Protein AF-W2H546-F1 (afdb_monomer_lite)

Secondary structure (DSSP, 8-state):
----EEETTTTTGGGGT--S--EEE-S--HHHHHHHHHHTT-SEE-TTS-EE----

Structure (mmCIF, N/CA/C/O backbone):
data_AF-W2H546-F1
#
_entry.id   AF-W2H546-F1
#
loop_
_atom_site.group_PDB
_atom_site.id
_atom_site.type_symbol
_atom_site.label_atom_id
_atom_site.label_alt_id
_atom_site.label_comp_id
_atom_site.label_asym_id
_atom_site.label_entity_id
_atom_site.label_seq_id
_atom_site.pdbx_PDB_ins_code
_atom_site.Cartn_x
_atom_site.Cartn_y
_atom_site.Cartn_z
_atom_site.occupancy
_atom_site.B_iso_or_equiv
_atom_site.auth_seq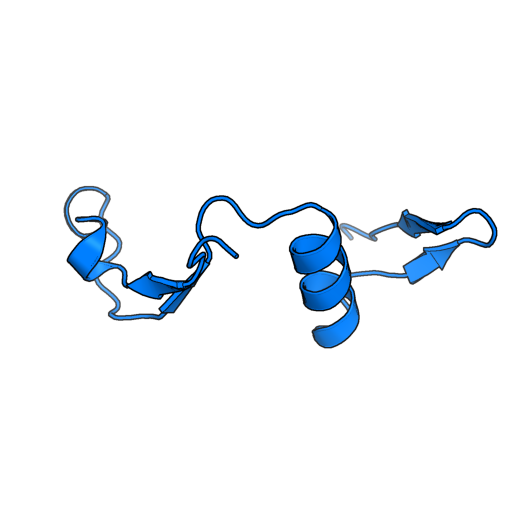_id
_atom_site.auth_comp_id
_atom_site.auth_asym_id
_atom_site.auth_atom_id
_atom_site.pdbx_PDB_model_num
ATOM 1 N N . MET A 1 1 ? 8.453 14.607 9.045 1.00 55.25 1 MET A N 1
ATOM 2 C CA . MET A 1 1 ? 7.839 13.642 8.107 1.00 55.25 1 MET A CA 1
ATOM 3 C C . MET A 1 1 ? 6.438 13.350 8.612 1.00 55.25 1 MET A C 1
ATOM 5 O O . MET A 1 1 ? 6.283 13.281 9.826 1.00 55.25 1 MET A O 1
ATOM 9 N N . ALA A 1 2 ? 5.429 13.296 7.741 1.00 66.56 2 ALA A N 1
ATOM 10 C CA . ALA A 1 2 ? 4.065 13.000 8.176 1.00 66.56 2 ALA A CA 1
ATOM 11 C C . ALA A 1 2 ? 3.989 11.563 8.724 1.00 66.56 2 ALA A C 1
ATOM 13 O O . ALA A 1 2 ? 4.711 10.676 8.270 1.00 66.56 2 ALA A O 1
ATOM 14 N N . GLN A 1 3 ? 3.164 11.350 9.747 1.00 81.12 3 GLN A N 1
ATOM 15 C CA . GLN A 1 3 ? 2.932 10.024 10.307 1.00 81.12 3 GLN A CA 1
ATOM 16 C C . GLN A 1 3 ? 1.904 9.303 9.429 1.00 81.12 3 GLN A C 1
ATOM 18 O O . GLN A 1 3 ? 0.749 9.711 9.376 1.00 81.12 3 GLN A O 1
ATOM 23 N N . HIS A 1 4 ? 2.338 8.252 8.732 1.00 91.56 4 HIS A N 1
ATOM 24 C CA . HIS A 1 4 ? 1.497 7.474 7.812 1.00 91.56 4 HIS A CA 1
ATOM 25 C C . HIS A 1 4 ? 0.962 6.176 8.425 1.00 91.56 4 HIS A C 1
ATOM 27 O O . HIS A 1 4 ? 0.294 5.403 7.749 1.00 91.56 4 HIS A O 1
ATOM 33 N N . GLU A 1 5 ? 1.255 5.922 9.700 1.00 94.88 5 GLU A N 1
ATOM 34 C CA . GLU A 1 5 ? 0.750 4.763 10.431 1.00 94.88 5 GLU A CA 1
ATOM 35 C C . GLU A 1 5 ? -0.392 5.181 11.358 1.00 94.88 5 GLU A C 1
ATOM 37 O O . GLU A 1 5 ? -0.269 6.133 12.128 1.00 94.88 5 GLU A O 1
ATOM 42 N N . THR A 1 6 ? -1.493 4.445 11.294 1.00 95.31 6 THR A N 1
ATOM 43 C CA . THR A 1 6 ? -2.688 4.614 12.121 1.00 95.31 6 THR A CA 1
ATOM 44 C C . THR A 1 6 ? -3.302 3.240 12.420 1.00 95.31 6 THR A C 1
ATOM 46 O O . THR A 1 6 ? -2.664 2.205 12.210 1.00 95.31 6 THR A O 1
ATOM 49 N N . THR A 1 7 ? -4.521 3.193 12.948 1.00 96.62 7 THR A N 1
ATOM 50 C CA . THR A 1 7 ? -5.250 1.951 13.236 1.00 96.62 7 THR A CA 1
ATOM 51 C C . THR A 1 7 ? -6.618 1.952 12.570 1.00 96.62 7 THR A C 1
ATOM 53 O O . THR A 1 7 ? -7.168 3.007 12.249 1.00 96.62 7 THR A O 1
ATOM 56 N N . THR A 1 8 ? -7.198 0.765 12.397 1.00 96.25 8 THR A N 1
ATOM 57 C CA . THR A 1 8 ? -8.575 0.615 11.897 1.00 96.25 8 THR A CA 1
ATOM 58 C C . THR A 1 8 ? -9.583 1.380 12.759 1.00 96.25 8 THR A C 1
ATOM 60 O O . THR A 1 8 ? -10.470 2.039 12.221 1.00 96.25 8 THR A O 1
ATOM 63 N N . ALA A 1 9 ? -9.395 1.377 14.084 1.00 95.25 9 ALA A N 1
ATOM 64 C CA . ALA A 1 9 ? -10.227 2.118 15.030 1.00 95.25 9 ALA A CA 1
ATOM 65 C C . ALA A 1 9 ? -10.102 3.643 14.869 1.00 95.25 9 ALA A C 1
ATOM 67 O O . ALA A 1 9 ? -11.111 4.341 14.863 1.00 95.25 9 ALA A O 1
ATOM 68 N N . ALA A 1 10 ? -8.883 4.167 14.694 1.00 95.19 10 ALA A N 1
ATOM 69 C CA . ALA A 1 10 ? -8.652 5.605 14.531 1.00 95.19 10 ALA A CA 1
ATOM 70 C C . ALA A 1 10 ? -9.243 6.170 13.226 1.00 95.19 10 ALA A C 1
ATOM 72 O O . ALA A 1 10 ? -9.522 7.363 13.149 1.00 95.19 10 ALA A O 1
ATOM 73 N N . LEU A 1 11 ? -9.437 5.319 12.214 1.00 94.81 11 LEU A N 1
ATOM 74 C CA . LEU A 1 11 ? -10.065 5.669 10.938 1.00 94.81 11 LEU A CA 1
ATOM 75 C C . LEU A 1 11 ? -11.553 5.294 10.852 1.00 94.81 11 LEU A C 1
ATOM 77 O O . LEU A 1 11 ? -12.159 5.504 9.807 1.00 94.81 11 LEU A O 1
ATOM 81 N N . GLY A 1 12 ? -12.143 4.717 11.904 1.00 95.38 12 GLY A N 1
ATOM 82 C CA . GLY A 1 12 ? -13.555 4.321 11.894 1.00 95.38 12 GLY A CA 1
ATOM 83 C C . GLY A 1 12 ? -13.894 3.209 10.893 1.00 95.38 12 GLY A C 1
ATOM 84 O O . GLY A 1 12 ? -15.040 3.096 10.470 1.00 95.38 12 GLY A O 1
ATOM 85 N N . LEU A 1 13 ? -12.934 2.354 10.512 1.00 96.56 13 LEU A N 1
ATOM 86 C CA . LEU A 1 13 ? -13.149 1.349 9.454 1.00 96.56 13 LEU A CA 1
ATOM 87 C C . LEU A 1 13 ? -14.155 0.246 9.829 1.00 96.56 13 LEU A C 1
ATOM 89 O O . LEU A 1 13 ? -14.615 -0.487 8.952 1.00 96.56 13 LEU A O 1
ATOM 93 N N . GLY A 1 14 ? -14.554 0.164 11.101 1.00 95.75 14 GLY A N 1
ATOM 94 C CA . GLY A 1 14 ? -15.661 -0.686 11.541 1.00 95.75 14 GLY A CA 1
ATOM 95 C C . GLY A 1 14 ? -16.996 -0.321 10.881 1.00 95.75 14 GLY A C 1
ATOM 96 O O . GLY A 1 14 ? -17.794 -1.210 10.605 1.00 95.75 14 GLY A O 1
ATOM 97 N N . GLU A 1 15 ? -17.212 0.950 10.524 1.00 96.50 15 GLU A N 1
ATOM 98 C CA . GLU A 1 15 ? -18.408 1.389 9.783 1.00 96.50 15 GLU A CA 1
ATOM 99 C C . GLU A 1 15 ? -18.463 0.815 8.356 1.00 96.50 15 GLU A C 1
ATOM 101 O O . GLU A 1 15 ? -19.530 0.738 7.751 1.00 96.50 15 GLU A O 1
ATOM 106 N N . LEU A 1 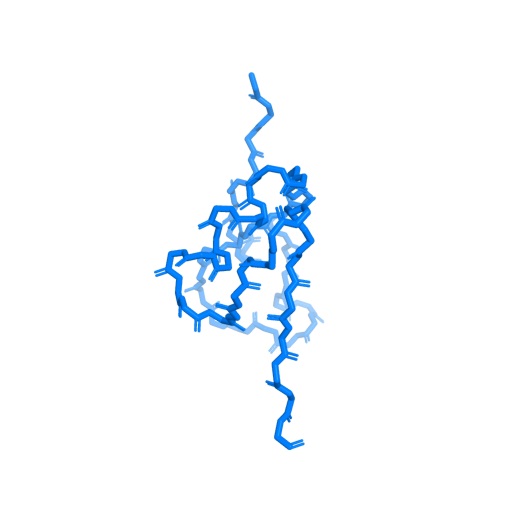16 ? -17.317 0.367 7.832 1.00 96.50 16 LEU A N 1
ATOM 107 C CA . LEU A 1 16 ? -17.178 -0.285 6.529 1.00 96.50 16 LEU A CA 1
ATOM 108 C C . LEU A 1 16 ? -17.126 -1.819 6.644 1.00 96.50 16 LEU A C 1
ATOM 110 O O . LEU A 1 16 ? -16.860 -2.500 5.655 1.00 96.50 16 LEU A O 1
ATOM 114 N N . GLY A 1 17 ? -17.353 -2.367 7.842 1.00 95.94 17 GLY A N 1
ATOM 115 C CA . GLY A 1 17 ? -17.311 -3.806 8.111 1.00 95.94 17 GLY A CA 1
ATOM 116 C C . GLY A 1 17 ? -15.910 -4.377 8.354 1.00 95.94 17 GLY A C 1
ATOM 117 O O . GLY A 1 17 ? -15.747 -5.595 8.374 1.00 95.94 17 GLY A O 1
ATOM 118 N N . ILE A 1 18 ? -14.885 -3.536 8.548 1.00 95.19 18 ILE A N 1
ATOM 119 C CA . ILE A 1 18 ? -13.542 -3.991 8.936 1.00 95.19 18 ILE A CA 1
ATOM 120 C C . ILE A 1 18 ? -13.453 -3.998 10.463 1.00 95.19 18 ILE A C 1
ATOM 122 O O . ILE A 1 18 ? -13.113 -2.999 11.095 1.00 95.19 18 ILE A O 1
ATOM 126 N N . GLU A 1 19 ? -13.768 -5.145 11.057 1.00 93.31 19 GLU A N 1
ATOM 127 C CA . GLU A 1 19 ? -13.848 -5.300 12.516 1.00 93.31 19 GLU A CA 1
ATOM 128 C C . GLU A 1 19 ? -12.500 -5.648 13.163 1.00 93.31 19 GLU A C 1
ATOM 130 O O . GLU A 1 19 ? -12.277 -5.383 14.347 1.00 93.31 19 GLU A O 1
ATOM 135 N N . ASN A 1 20 ? -11.564 -6.208 12.391 1.00 94.81 20 ASN A N 1
ATOM 136 C CA . ASN A 1 20 ? -10.265 -6.600 12.922 1.00 94.81 20 ASN A CA 1
ATOM 137 C C . ASN A 1 20 ? -9.417 -5.365 13.259 1.00 94.81 20 ASN A C 1
ATOM 139 O O . ASN A 1 20 ? -9.088 -4.541 12.403 1.00 94.81 20 ASN A O 1
ATOM 143 N N . GLY A 1 21 ? -9.005 -5.270 14.524 1.00 94.06 21 GLY A N 1
ATOM 144 C CA . GLY A 1 21 ? -8.026 -4.289 14.978 1.00 94.06 21 GLY A CA 1
ATOM 145 C C . GLY A 1 21 ? -6.661 -4.559 14.353 1.00 94.06 21 GLY A C 1
ATOM 146 O O . GLY A 1 21 ? -6.009 -5.542 14.700 1.00 94.06 21 GLY A O 1
ATOM 147 N N . CYS A 1 22 ? -6.206 -3.694 13.449 1.00 94.25 22 CYS A N 1
ATOM 148 C CA . CYS A 1 22 ? -4.872 -3.802 12.870 1.00 94.25 22 CYS A CA 1
ATOM 149 C C . CYS A 1 22 ? -4.247 -2.434 12.585 1.00 94.25 22 CYS A C 1
ATOM 151 O O . CYS A 1 22 ? -4.881 -1.379 12.707 1.00 94.25 22 CYS A O 1
ATOM 153 N N . LYS A 1 23 ? -2.959 -2.476 12.238 1.00 95.00 23 LYS A N 1
ATOM 154 C CA . LYS A 1 23 ? -2.210 -1.310 11.788 1.00 95.00 23 LYS A CA 1
ATOM 155 C C . LYS A 1 23 ? -2.619 -0.964 10.361 1.00 95.00 23 LYS A C 1
ATOM 157 O O . LYS A 1 23 ? -2.641 -1.840 9.502 1.00 95.00 23 LYS A O 1
ATOM 162 N N . VAL A 1 24 ? -2.886 0.312 10.116 1.00 95.56 24 VAL A N 1
ATOM 163 C CA . VAL A 1 24 ? -3.209 0.846 8.794 1.00 95.56 24 VAL A CA 1
ATOM 164 C C . VAL A 1 24 ? -2.098 1.790 8.365 1.00 95.56 24 VAL A C 1
ATOM 166 O O . VAL A 1 24 ? -1.709 2.682 9.118 1.00 95.56 24 VAL A O 1
ATOM 169 N N . PHE A 1 25 ? -1.606 1.605 7.147 1.00 95.50 25 PHE A N 1
ATOM 170 C CA . PHE A 1 25 ? -0.741 2.570 6.488 1.00 95.50 25 PHE A CA 1
ATOM 171 C C . PHE A 1 25 ? -1.599 3.438 5.563 1.00 95.50 25 PHE A C 1
ATOM 173 O O . PHE A 1 25 ? -2.221 2.916 4.642 1.00 95.50 25 PHE A O 1
ATOM 180 N N . HIS A 1 26 ? -1.684 4.742 5.824 1.00 95.25 26 HIS A N 1
ATOM 181 C CA . HIS A 1 26 ? -2.581 5.657 5.114 1.00 95.25 26 HIS A CA 1
ATOM 182 C C . HIS A 1 26 ? -1.802 6.798 4.446 1.00 95.25 26 HIS A C 1
ATOM 184 O O . HIS A 1 26 ? -0.971 7.455 5.077 1.00 95.25 26 HIS A O 1
ATOM 190 N N . ASN A 1 27 ? -2.094 7.044 3.164 1.00 9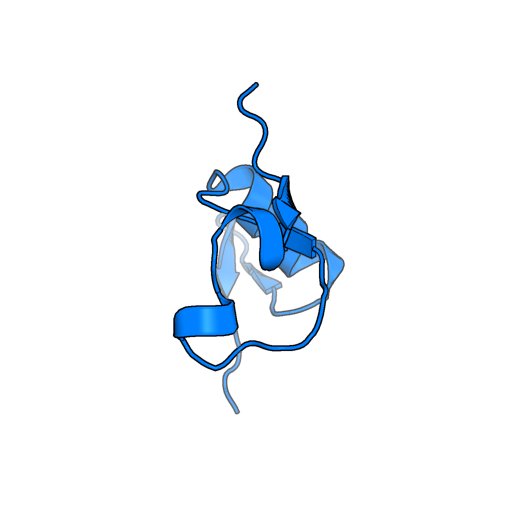4.88 27 ASN A N 1
ATOM 191 C CA . ASN A 1 27 ? -1.445 8.059 2.324 1.00 94.88 27 ASN A CA 1
ATOM 192 C C . ASN A 1 27 ? 0.091 7.964 2.280 1.00 94.88 27 ASN A C 1
ATOM 194 O O . ASN A 1 27 ? 0.752 8.997 2.343 1.00 94.88 27 ASN A O 1
ATOM 198 N N . LEU A 1 28 ? 0.657 6.753 2.214 1.00 94.69 28 LEU A N 1
ATOM 199 C CA . LEU A 1 28 ? 2.108 6.549 2.089 1.00 94.69 28 LEU A CA 1
ATOM 200 C C . LEU A 1 28 ? 2.694 7.335 0.907 1.00 94.69 28 LEU A C 1
ATOM 202 O O . LEU A 1 28 ? 2.050 7.477 -0.134 1.00 94.69 28 LEU A O 1
ATOM 206 N N . THR A 1 29 ? 3.931 7.816 1.054 1.00 95.31 29 THR A N 1
ATOM 207 C CA . THR A 1 29 ? 4.674 8.371 -0.087 1.00 95.31 29 THR A CA 1
ATOM 208 C C . THR A 1 29 ? 5.091 7.258 -1.049 1.00 95.31 29 THR A C 1
ATOM 210 O O . THR A 1 29 ? 5.117 6.082 -0.681 1.00 95.31 29 THR A O 1
ATOM 213 N N . TYR A 1 30 ? 5.462 7.617 -2.280 1.00 94.38 30 TYR A N 1
ATOM 214 C CA . TYR A 1 30 ? 5.935 6.636 -3.260 1.00 94.38 30 TYR A CA 1
ATOM 215 C C . TYR A 1 30 ? 7.165 5.864 -2.777 1.00 94.38 30 TYR A C 1
ATOM 217 O O . TYR A 1 30 ? 7.260 4.663 -3.002 1.00 94.38 30 TYR A O 1
ATOM 225 N N . GLU A 1 31 ? 8.077 6.523 -2.065 1.00 94.31 31 GLU A N 1
ATOM 226 C CA . GLU A 1 31 ? 9.255 5.879 -1.487 1.00 94.31 31 GLU A CA 1
ATOM 227 C C . GLU A 1 31 ? 8.856 4.849 -0.424 1.00 94.31 31 GLU A C 1
ATOM 229 O O . GLU A 1 31 ? 9.392 3.745 -0.393 1.00 94.31 31 GLU A O 1
ATOM 234 N N . GLN A 1 32 ? 7.865 5.173 0.411 1.00 94.38 32 GLN A N 1
ATOM 235 C CA . GLN A 1 32 ? 7.375 4.258 1.441 1.00 94.38 32 GLN A CA 1
ATOM 236 C C . GLN A 1 32 ? 6.604 3.070 0.857 1.00 94.38 32 GLN A C 1
ATOM 238 O O . GLN A 1 32 ? 6.696 1.971 1.401 1.00 94.38 32 GLN A O 1
ATOM 243 N N . LEU A 1 33 ? 5.855 3.279 -0.231 1.00 94.75 33 LEU A N 1
ATOM 244 C CA . LEU A 1 33 ? 5.209 2.197 -0.979 1.00 94.75 33 LEU A CA 1
ATOM 245 C C . LEU A 1 33 ? 6.259 1.257 -1.577 1.00 94.75 33 LEU A C 1
ATOM 247 O O . LEU A 1 33 ? 6.220 0.062 -1.305 1.00 94.75 33 LEU A O 1
ATOM 251 N N . ALA A 1 34 ? 7.254 1.806 -2.278 1.00 94.75 34 ALA A N 1
ATOM 252 C CA . ALA A 1 34 ? 8.340 1.034 -2.876 1.00 94.75 34 ALA A CA 1
ATOM 253 C C . ALA A 1 34 ? 9.112 0.197 -1.835 1.00 94.75 34 ALA A C 1
ATOM 255 O O . ALA A 1 34 ? 9.41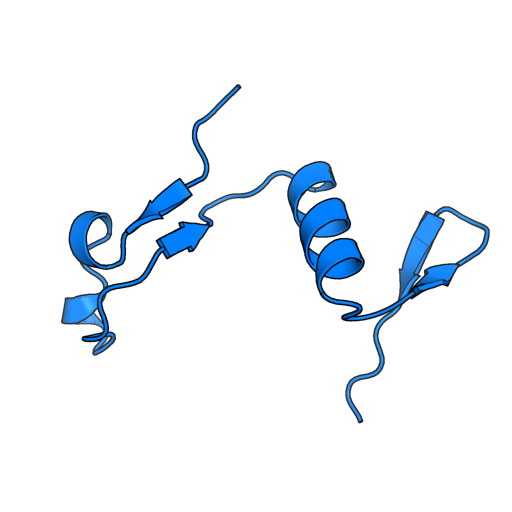7 -0.974 -2.071 1.00 94.75 34 ALA A O 1
ATOM 256 N N . ASP A 1 35 ? 9.401 0.768 -0.661 1.00 94.44 35 ASP A N 1
ATOM 257 C CA . ASP A 1 35 ? 10.040 0.046 0.445 1.00 94.44 35 ASP A CA 1
ATOM 258 C C . ASP A 1 35 ? 9.140 -1.061 1.017 1.00 94.44 35 ASP A C 1
ATOM 260 O O . ASP A 1 35 ? 9.632 -2.137 1.373 1.00 94.44 35 ASP A O 1
ATOM 264 N N . HIS A 1 36 ? 7.828 -0.819 1.103 1.00 94.00 36 HIS A N 1
ATOM 265 C CA . HIS A 1 36 ? 6.852 -1.804 1.561 1.00 94.00 36 HIS A CA 1
ATOM 266 C C . HIS A 1 36 ? 6.780 -2.997 0.599 1.00 94.00 36 HIS A C 1
ATOM 268 O O . HIS A 1 36 ? 6.992 -4.133 1.021 1.00 94.00 36 HIS A O 1
ATOM 274 N N . GLU A 1 37 ? 6.572 -2.746 -0.692 1.00 94.50 37 GLU A N 1
ATOM 275 C CA . GLU A 1 37 ? 6.463 -3.780 -1.730 1.00 94.50 37 GLU A CA 1
ATOM 276 C C . GLU A 1 37 ? 7.756 -4.611 -1.837 1.00 94.50 37 GLU A C 1
ATOM 278 O O . GLU A 1 37 ? 7.723 -5.841 -1.943 1.00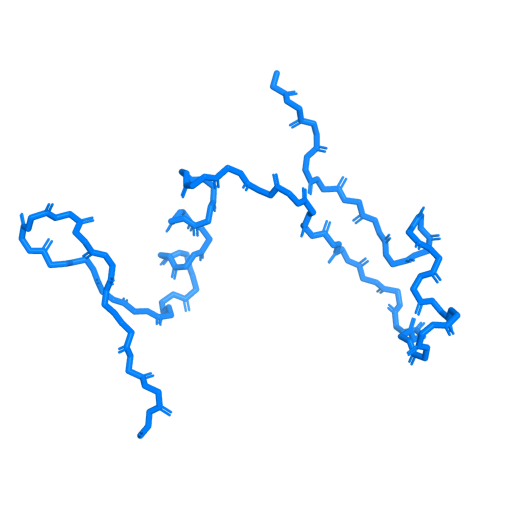 94.50 37 GLU A O 1
ATOM 283 N N . LYS A 1 38 ? 8.921 -3.958 -1.705 1.00 94.12 38 LYS A N 1
ATOM 284 C CA . LYS A 1 38 ? 10.226 -4.632 -1.643 1.00 94.12 38 LYS A CA 1
ATOM 285 C C . LYS A 1 38 ? 10.370 -5.515 -0.409 1.00 94.12 38 LYS A C 1
ATOM 287 O O . LYS A 1 38 ? 10.900 -6.618 -0.501 1.00 94.12 38 LYS A O 1
ATOM 292 N N . LYS A 1 39 ? 9.940 -5.030 0.759 1.00 95.31 39 LYS A N 1
ATOM 293 C CA . LYS A 1 39 ? 10.051 -5.760 2.028 1.00 95.31 39 LYS A CA 1
ATOM 294 C C . LYS A 1 39 ? 9.258 -7.067 2.006 1.00 95.31 39 LYS A C 1
ATOM 296 O O . LYS A 1 39 ? 9.706 -8.041 2.610 1.00 95.31 39 LYS A O 1
ATOM 301 N N . TYR A 1 40 ? 8.103 -7.081 1.345 1.00 95.19 40 TYR A N 1
ATOM 302 C CA . TYR A 1 40 ? 7.221 -8.248 1.287 1.00 95.19 40 TYR A CA 1
ATOM 303 C C . TYR A 1 40 ? 7.382 -9.090 0.014 1.00 95.19 40 TYR A C 1
ATOM 305 O O . TYR A 1 40 ? 6.660 -10.069 -0.145 1.00 95.19 40 TYR A O 1
ATOM 313 N N . ASN A 1 41 ? 8.371 -8.782 -0.838 1.00 94.44 41 ASN A N 1
ATOM 314 C CA . ASN A 1 41 ? 8.616 -9.474 -2.109 1.00 94.44 41 ASN A CA 1
ATOM 315 C C . ASN A 1 41 ? 7.360 -9.540 -3.003 1.00 94.44 41 ASN A C 1
ATOM 317 O O . ASN A 1 41 ? 7.075 -10.572 -3.607 1.00 94.44 41 ASN A O 1
ATOM 321 N N . GLU A 1 42 ? 6.619 -8.433 -3.104 1.00 92.88 42 GLU A N 1
ATOM 322 C CA . GLU A 1 42 ? 5.382 -8.335 -3.903 1.00 92.88 42 GLU A CA 1
ATOM 323 C C . GLU A 1 42 ? 5.651 -8.141 -5.410 1.00 92.88 42 GLU A C 1
ATOM 325 O O . GLU A 1 42 ? 4.728 -8.103 -6.220 1.00 92.88 42 GLU A O 1
ATOM 330 N N . GLY A 1 43 ? 6.921 -8.031 -5.807 1.00 93.38 43 GLY A N 1
ATOM 331 C CA . GLY A 1 43 ? 7.339 -7.803 -7.186 1.00 93.38 43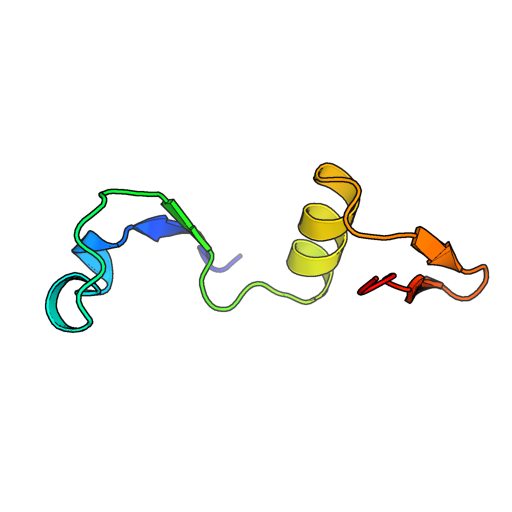 GLY A CA 1
ATOM 332 C C . GLY A 1 43 ? 8.851 -7.644 -7.319 1.00 93.38 43 GLY A C 1
ATOM 333 O O . GLY A 1 43 ? 9.622 -8.033 -6.438 1.00 93.38 43 GLY A O 1
ATOM 334 N N . THR A 1 44 ? 9.290 -7.064 -8.435 1.00 94.62 44 THR A N 1
ATOM 335 C CA . THR A 1 44 ? 10.708 -6.817 -8.722 1.00 94.62 44 THR A CA 1
ATOM 336 C C . THR A 1 44 ? 10.938 -5.436 -9.326 1.00 94.62 44 THR A C 1
ATOM 338 O O . THR A 1 44 ? 10.120 -4.929 -10.092 1.00 94.62 44 THR A O 1
ATOM 341 N N . PHE A 1 45 ? 12.086 -4.832 -9.022 1.00 94.62 45 PHE A N 1
ATOM 342 C CA . PHE A 1 45 ? 12.534 -3.622 -9.709 1.00 94.62 45 PHE A CA 1
ATOM 343 C C . PHE A 1 45 ? 13.278 -4.000 -10.988 1.00 94.62 45 PHE A C 1
ATOM 345 O O . PHE A 1 45 ? 14.255 -4.751 -10.954 1.00 94.62 45 PHE A O 1
ATOM 352 N N . VAL A 1 46 ? 12.849 -3.445 -12.118 1.00 94.19 46 VAL A N 1
ATOM 353 C CA . VAL A 1 46 ? 13.575 -3.563 -13.388 1.00 94.19 46 VAL A CA 1
ATOM 354 C C . VAL A 1 46 ? 14.715 -2.541 -13.468 1.00 94.19 46 VAL A C 1
ATOM 356 O O . VAL A 1 46 ? 14.813 -1.619 -12.660 1.00 94.19 46 VAL A O 1
ATOM 359 N N . ALA A 1 47 ? 15.601 -2.694 -14.455 1.00 94.06 47 ALA A N 1
ATOM 360 C CA . ALA A 1 47 ? 16.853 -1.937 -14.559 1.00 94.06 47 ALA A CA 1
ATOM 361 C C . ALA A 1 47 ? 16.701 -0.401 -14.559 1.00 94.06 47 ALA A C 1
ATOM 363 O O . ALA A 1 47 ? 17.641 0.302 -14.199 1.00 94.06 47 ALA A O 1
ATOM 364 N N . ASN A 1 48 ? 15.540 0.128 -14.952 1.00 95.00 48 ASN A N 1
ATOM 365 C CA . ASN A 1 48 ? 15.254 1.566 -14.950 1.00 95.00 48 ASN A CA 1
ATOM 366 C C . ASN A 1 48 ? 14.607 2.072 -13.639 1.00 95.00 48 ASN A C 1
ATOM 368 O O . ASN A 1 48 ? 14.219 3.235 -13.575 1.00 95.00 48 ASN A O 1
ATOM 372 N N . GLY A 1 49 ? 14.459 1.221 -12.618 1.00 92.12 49 GLY A N 1
ATOM 373 C CA . GLY A 1 49 ? 13.860 1.572 -11.328 1.00 92.12 49 GLY A CA 1
ATOM 374 C C . GLY A 1 49 ? 12.330 1.497 -11.275 1.00 92.12 49 GLY A C 1
ATOM 375 O O . GLY A 1 49 ? 11.754 1.827 -10.244 1.00 92.12 49 GLY A O 1
ATOM 376 N N . THR A 1 50 ? 11.654 1.059 -12.342 1.00 94.25 50 THR A N 1
ATOM 377 C CA . THR A 1 50 ? 10.208 0.781 -12.307 1.00 94.25 50 THR A CA 1
ATOM 378 C C . THR A 1 50 ? 9.923 -0.514 -11.538 1.00 94.25 50 THR A C 1
ATOM 380 O O . THR A 1 50 ? 10.664 -1.490 -11.675 1.00 94.25 50 THR A O 1
ATOM 383 N N . PHE A 1 51 ? 8.850 -0.531 -10.744 1.00 94.75 51 PHE A N 1
ATOM 384 C CA . PHE A 1 51 ? 8.387 -1.731 -10.049 1.00 94.75 51 PHE A CA 1
ATOM 385 C C . PHE A 1 51 ? 7.441 -2.537 -10.945 1.00 94.75 51 PHE A C 1
ATOM 387 O O . PHE A 1 51 ? 6.509 -1.985 -11.531 1.00 94.75 51 PHE A O 1
ATOM 394 N N . ALA A 1 52 ? 7.709 -3.830 -11.085 1.00 95.81 52 ALA A N 1
ATOM 395 C CA . ALA A 1 52 ? 6.915 -4.767 -11.865 1.00 95.81 52 ALA A CA 1
ATOM 396 C C . ALA A 1 52 ? 6.327 -5.839 -10.942 1.00 95.81 52 ALA A C 1
ATOM 398 O O . ALA A 1 52 ? 7.048 -6.427 -10.134 1.00 95.81 52 ALA A O 1
ATOM 399 N N . VAL A 1 53 ? 5.029 -6.101 -11.097 1.00 95.44 53 VAL A N 1
ATOM 400 C CA . VAL A 1 53 ? 4.271 -7.104 -10.337 1.00 95.44 53 VAL A CA 1
ATOM 401 C C . VAL A 1 53 ? 3.733 -8.182 -11.273 1.00 95.44 53 VAL A C 1
ATOM 403 O O . VAL A 1 53 ? 3.480 -7.918 -12.449 1.00 95.44 53 VAL A O 1
ATOM 406 N N . ASP A 1 54 ? 3.556 -9.387 -10.742 1.00 94.75 54 ASP A N 1
ATOM 407 C CA . ASP A 1 54 ? 2.873 -10.500 -11.402 1.00 94.75 54 ASP A CA 1
ATOM 408 C C . ASP A 1 54 ? 1.553 -10.751 -10.661 1.00 94.75 54 ASP A C 1
ATOM 410 O O . ASP A 1 54 ? 1.549 -10.933 -9.443 1.00 94.75 54 ASP A O 1
ATOM 414 N N . THR A 1 55 ? 0.427 -10.697 -11.370 1.00 93.50 55 THR A N 1
ATOM 415 C CA . THR A 1 55 ? -0.917 -10.824 -10.782 1.00 93.50 55 THR A CA 1
ATOM 416 C C . THR A 1 55 ? -1.502 -12.234 -10.894 1.00 93.50 55 THR A C 1
ATOM 418 O O . THR A 1 55 ? -2.665 -12.422 -10.526 1.00 93.50 55 THR A O 1
ATOM 421 N N . GLY A 1 56 ? -0.710 -13.206 -11.366 1.00 85.38 56 GLY A N 1
ATOM 422 C CA . GLY A 1 56 ? -1.164 -14.558 -11.702 1.00 85.38 56 GLY A CA 1
ATOM 423 C C . GLY A 1 56 ? -1.653 -14.699 -13.137 1.00 85.38 56 GLY A C 1
ATOM 424 O O . GLY A 1 56 ? -2.173 -13.708 -13.704 1.00 85.38 56 GLY A O 1
#

Organism: Phytophthora nicotianae (NCBI:txid4792)

Radius of gyration: 14.47 Å; chains: 1; bounding box: 35×28×30 Å

InterPro domains:
  IPR008210 Phosphoenolpyruvate carboxykinase, N-terminal [SSF68923] (12-56)

Sequence (56 aa):
MAQHETTTAALGLGELGIENGCKVFHNLTYEQLADHEKKYNEGTFVANGTFAVDTG

Foldseek 3Di:
DDDQKDWCVVVVCVVVVPPDTDIGGHPDDPVRVVVVCVVVVQFDQDPVRDTDGDPD

pLDDT: mean 93.15, std 6.73, range [55.25, 96.62]